Protein AF-A0A5C7MN95-F1 (afdb_monomer)

Secondary structure (DSSP, 8-state):
-------------TTS--SS----TTSPP--B--B---EEE-TTSSSEEE-GGGSSSSBPPBSSTTS--B-TT--S--HHHHHHHHHHHHTSPPPBHHHHHHHHHHHSPPP-

Foldseek 3Di:
DDDDDPPPPQPQQPVNDGSDPDLDLVDPQDKDWAFDFDWDQDPVNDDIDTDCQLAVQAATATPDPPLFIDRVSGNNPPVVVSVVVRVVVSPDGHDRNVVVVVVVVVRDDPDD

Mean predicted aligned error: 9.9 Å

Solvent-accessible surface area (backbone atoms only — not comparable to full-atom values): 7176 Å² total; per-residue (Å²): 138,84,83,79,79,77,79,75,79,60,69,71,46,78,78,77,46,67,68,54,93,68,88,49,60,86,52,84,84,49,72,48,73,51,70,48,76,49,69,35,70,35,97,85,68,80,49,80,38,79,29,63,87,34,66,72,76,54,58,35,52,49,59,40,101,73,61,48,55,47,48,90,84,42,69,54,84,49,63,73,59,54,47,54,49,49,56,56,55,47,72,51,82,53,55,26,48,69,54,46,51,48,54,52,58,70,50,46,77,80,87,128

pLDDT: mean 79.97, std 19.19, range [34.56, 98.38]

Sequence (112 aa):
MTTTEHQHTGNERRDGQAPRYSYLPEAPHYIETSVQVYLRLSDEGTHWIVDGASVDGYALDCGRSDDRATNEECACERDEECKALLEAANELRLPTAEELAHLILDALPPAS

Radius of gyration: 18.94 Å; Cα contacts (8 Å, |Δi|>4): 121; chains: 1; bounding box: 58×39×44 Å

Structure (mmCIF, N/CA/C/O backbone):
data_AF-A0A5C7MN95-F1
#
_entry.id   AF-A0A5C7MN95-F1
#
loop_
_atom_site.group_PDB
_atom_site.id
_atom_site.type_symbol
_atom_site.label_atom_id
_atom_site.label_alt_id
_atom_site.label_comp_id
_atom_site.label_asym_id
_atom_site.label_entity_id
_atom_site.label_seq_id
_atom_site.pdbx_PDB_ins_code
_atom_site.Cartn_x
_atom_site.Cartn_y
_atom_site.Cartn_z
_atom_site.occupancy
_atom_site.B_iso_or_equiv
_atom_site.auth_seq_id
_atom_site.auth_comp_id
_atom_site.auth_asym_id
_atom_site.auth_atom_id
_atom_site.pdbx_PDB_model_num
ATOM 1 N N . MET A 1 1 ? 43.682 -25.473 6.947 1.00 35.62 1 MET A N 1
ATOM 2 C CA . MET A 1 1 ? 42.762 -24.376 7.302 1.00 35.62 1 MET A CA 1
ATOM 3 C C . MET A 1 1 ? 41.540 -24.559 6.431 1.00 35.62 1 MET A C 1
ATOM 5 O O . MET A 1 1 ? 41.654 -24.406 5.225 1.00 35.62 1 MET A O 1
ATOM 9 N N . THR A 1 2 ? 40.447 -25.037 7.014 1.00 34.56 2 THR A N 1
ATOM 10 C CA . THR A 1 2 ? 39.225 -25.402 6.291 1.00 34.56 2 THR A CA 1
ATOM 11 C C . THR A 1 2 ? 38.195 -24.335 6.624 1.00 34.56 2 THR A C 1
ATOM 13 O O . THR A 1 2 ? 37.750 -24.260 7.766 1.00 34.56 2 THR A O 1
ATOM 16 N N . THR A 1 3 ? 37.884 -23.460 5.673 1.00 35.31 3 THR A N 1
ATOM 17 C CA . THR A 1 3 ? 36.813 -22.478 5.844 1.00 35.31 3 THR A CA 1
ATOM 18 C C . THR A 1 3 ? 35.518 -23.155 5.429 1.00 35.31 3 THR A C 1
ATOM 20 O O . THR A 1 3 ? 35.297 -23.418 4.252 1.00 35.31 3 THR A O 1
ATOM 23 N N . THR A 1 4 ? 34.701 -23.508 6.416 1.00 37.97 4 THR A N 1
ATOM 24 C CA . THR A 1 4 ? 33.332 -23.976 6.209 1.00 37.97 4 THR A CA 1
ATOM 25 C C . THR A 1 4 ? 32.510 -22.814 5.664 1.00 37.97 4 THR A C 1
ATOM 27 O O . THR A 1 4 ? 32.197 -21.879 6.402 1.00 37.97 4 THR A O 1
ATOM 30 N N . GLU A 1 5 ? 32.155 -22.867 4.383 1.00 37.06 5 GLU A N 1
ATOM 31 C CA . GLU A 1 5 ? 31.111 -22.014 3.824 1.00 37.06 5 GLU A CA 1
ATOM 32 C C . GLU A 1 5 ? 29.797 -22.345 4.540 1.00 37.06 5 GLU A C 1
ATOM 34 O O . GLU A 1 5 ? 29.288 -23.464 4.477 1.00 37.06 5 GLU A O 1
ATOM 39 N N . HIS A 1 6 ? 29.270 -21.380 5.294 1.00 36.28 6 HIS A N 1
ATOM 40 C CA . HIS A 1 6 ? 27.907 -21.456 5.796 1.00 36.28 6 HIS A CA 1
ATOM 41 C C . HIS A 1 6 ? 26.969 -21.337 4.597 1.00 36.28 6 HIS A C 1
ATOM 43 O O . HIS A 1 6 ? 26.743 -20.241 4.085 1.00 36.28 6 HIS A O 1
ATOM 49 N N . GLN A 1 7 ? 26.419 -22.471 4.160 1.00 39.16 7 GLN A N 1
ATOM 50 C CA . GLN A 1 7 ? 25.219 -22.499 3.336 1.00 39.16 7 GLN A CA 1
ATOM 51 C C . GLN A 1 7 ? 24.121 -21.752 4.093 1.00 39.16 7 GLN A C 1
ATOM 53 O O . GLN A 1 7 ? 23.551 -22.245 5.065 1.00 39.16 7 GLN A O 1
ATOM 58 N N . HIS A 1 8 ? 23.872 -20.519 3.665 1.00 42.03 8 HIS A N 1
ATOM 59 C CA . HIS A 1 8 ? 22.710 -19.759 4.075 1.00 42.03 8 HIS A CA 1
ATOM 60 C C . HIS A 1 8 ? 21.507 -20.474 3.459 1.00 42.03 8 HIS A C 1
ATOM 62 O O . HIS A 1 8 ? 21.247 -20.341 2.265 1.00 42.03 8 HIS A O 1
ATOM 68 N N . THR A 1 9 ? 20.824 -21.300 4.249 1.00 4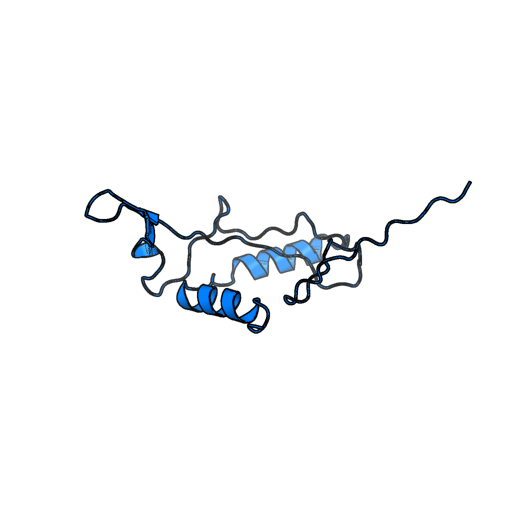5.66 9 THR A N 1
ATOM 69 C CA . THR A 1 9 ? 19.525 -21.869 3.892 1.00 45.66 9 THR A CA 1
ATOM 70 C C . THR A 1 9 ? 18.530 -20.717 3.846 1.00 45.66 9 THR A C 1
ATOM 72 O O . THR A 1 9 ? 17.874 -20.382 4.830 1.00 45.66 9 THR A O 1
ATOM 75 N N . GLY A 1 10 ? 18.513 -20.025 2.707 1.00 49.34 10 GLY A N 1
ATOM 76 C CA . GLY A 1 10 ? 17.572 -18.958 2.433 1.00 49.34 10 GLY A CA 1
ATOM 77 C C . GLY A 1 10 ? 16.166 -19.522 2.561 1.00 49.34 10 GLY A C 1
ATOM 78 O O . GLY A 1 10 ? 15.823 -20.493 1.895 1.00 49.34 10 GLY A O 1
ATOM 79 N N . ASN A 1 11 ? 15.385 -18.945 3.465 1.00 49.97 11 ASN A N 1
ATOM 80 C CA . ASN A 1 11 ? 13.964 -19.218 3.573 1.00 49.97 11 ASN A CA 1
ATOM 81 C C . ASN A 1 11 ? 13.313 -18.734 2.267 1.00 49.97 11 ASN A C 1
ATOM 83 O O . ASN A 1 11 ? 13.082 -17.536 2.114 1.00 49.97 11 ASN A O 1
ATOM 87 N N . GLU A 1 12 ? 13.149 -19.628 1.289 1.00 53.38 12 GLU A N 1
ATOM 88 C CA . GLU A 1 12 ? 12.526 -19.319 0.001 1.00 53.38 12 GLU A CA 1
ATOM 89 C C . GLU A 1 12 ? 11.110 -18.801 0.258 1.00 53.38 12 GLU A C 1
ATOM 91 O O . GLU A 1 12 ? 10.231 -19.532 0.723 1.00 53.38 12 GLU A O 1
ATOM 96 N N . ARG A 1 13 ? 10.890 -17.514 -0.013 1.00 53.41 13 ARG A N 1
ATOM 97 C CA . ARG A 1 13 ? 9.549 -16.943 -0.002 1.00 53.41 13 ARG A CA 1
ATOM 98 C C . ARG A 1 13 ? 8.803 -17.471 -1.233 1.00 53.41 13 ARG A C 1
ATOM 100 O O . ARG A 1 13 ? 9.357 -17.544 -2.326 1.00 53.41 13 ARG A O 1
ATOM 107 N N . ARG A 1 14 ? 7.546 -17.894 -1.053 1.00 56.41 14 ARG A N 1
ATOM 108 C CA . ARG A 1 14 ? 6.702 -18.454 -2.131 1.00 56.41 14 ARG A CA 1
ATOM 109 C C . ARG A 1 14 ? 6.035 -17.401 -3.011 1.00 56.41 14 ARG A C 1
ATOM 111 O O . ARG A 1 14 ? 5.446 -17.764 -4.022 1.00 56.41 14 ARG A O 1
ATOM 118 N N . ASP A 1 15 ? 6.192 -16.123 -2.679 1.00 57.25 15 ASP A N 1
ATOM 119 C CA . ASP A 1 15 ? 5.841 -14.994 -3.550 1.00 57.25 15 ASP A CA 1
ATOM 120 C C . ASP A 1 15 ? 6.722 -14.921 -4.820 1.00 57.25 15 ASP A C 1
ATOM 122 O O . ASP A 1 15 ? 6.599 -13.992 -5.613 1.00 57.25 15 ASP A O 1
ATOM 126 N N . GLY A 1 16 ? 7.599 -15.910 -5.035 1.00 49.44 16 GLY A N 1
ATOM 127 C CA . GLY A 1 16 ? 8.479 -16.004 -6.195 1.00 49.44 16 GLY A CA 1
ATOM 128 C C . GLY A 1 16 ? 9.727 -15.135 -6.072 1.00 49.44 16 GLY A C 1
ATOM 129 O O . GLY A 1 16 ? 10.498 -15.062 -7.027 1.00 49.44 16 GLY A O 1
ATOM 130 N N . GLN A 1 17 ? 9.949 -14.492 -4.921 1.00 53.53 17 GLN A N 1
ATOM 131 C CA . GLN A 1 17 ? 11.089 -13.611 -4.707 1.00 53.53 17 GLN A CA 1
ATOM 132 C C . GLN A 1 17 ? 12.185 -14.320 -3.908 1.00 53.53 17 GLN A C 1
ATOM 134 O O . GLN A 1 17 ? 11.958 -14.924 -2.856 1.00 53.53 17 GLN A O 1
ATOM 139 N N . ALA A 1 18 ? 13.409 -14.259 -4.434 1.00 50.28 18 ALA A N 1
ATOM 140 C CA . ALA A 1 18 ? 14.574 -14.855 -3.802 1.00 50.28 18 ALA A CA 1
ATOM 141 C C . ALA A 1 18 ? 14.787 -14.289 -2.377 1.00 50.28 18 ALA A C 1
ATOM 143 O O . ALA A 1 18 ? 14.544 -13.106 -2.139 1.00 50.28 18 ALA A O 1
ATOM 144 N N . PRO A 1 19 ? 15.311 -15.091 -1.425 1.00 45.75 19 PRO A N 1
ATOM 145 C CA . PRO A 1 19 ? 15.535 -14.691 -0.026 1.00 45.75 19 PRO A CA 1
ATOM 146 C C . PRO A 1 19 ? 16.503 -13.505 0.155 1.00 45.75 19 PRO A C 1
ATOM 148 O O . PRO A 1 19 ? 16.664 -13.004 1.268 1.00 45.75 19 PRO A O 1
ATOM 151 N N . ARG A 1 20 ? 17.159 -13.072 -0.928 1.00 49.16 20 ARG A N 1
ATOM 152 C CA . ARG A 1 20 ? 17.894 -11.813 -1.086 1.00 49.16 20 AR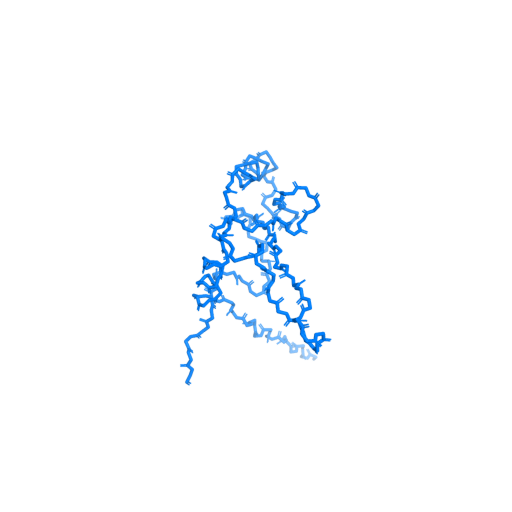G A CA 1
ATOM 153 C C . ARG A 1 20 ? 17.744 -11.350 -2.535 1.00 49.16 20 ARG A C 1
ATOM 155 O O . ARG A 1 20 ? 17.747 -12.208 -3.422 1.00 49.16 20 ARG A O 1
ATOM 162 N N . TYR A 1 21 ? 17.698 -10.032 -2.761 1.00 53.53 21 TYR A N 1
ATOM 163 C CA . TYR A 1 21 ? 17.808 -9.425 -4.092 1.00 53.53 21 TYR A CA 1
ATOM 164 C C . TYR A 1 21 ? 19.083 -9.948 -4.750 1.00 53.53 21 TYR A C 1
ATOM 166 O O . TYR A 1 21 ? 20.201 -9.565 -4.402 1.00 53.53 21 TYR A O 1
ATOM 174 N N . SER A 1 22 ? 18.932 -10.938 -5.619 1.00 50.56 22 SER A N 1
ATOM 175 C CA . SER A 1 22 ? 20.048 -11.460 -6.386 1.00 50.56 22 SER A CA 1
ATOM 176 C C . SER A 1 22 ? 20.202 -10.506 -7.557 1.00 50.56 22 SER A C 1
ATOM 178 O O . SER A 1 22 ? 19.243 -10.259 -8.281 1.00 50.56 22 SER A O 1
ATOM 180 N N . TYR A 1 23 ? 21.392 -9.919 -7.690 1.00 51.59 23 TYR A N 1
ATOM 181 C CA . TYR A 1 23 ? 21.770 -9.075 -8.819 1.00 51.59 23 TYR A CA 1
ATOM 182 C C . TYR A 1 23 ? 21.695 -9.930 -10.094 1.00 51.59 23 TYR A C 1
ATOM 184 O O . TYR A 1 23 ? 22.648 -10.608 -10.474 1.00 51.59 23 TYR A O 1
ATOM 192 N N . LEU A 1 24 ? 20.506 -9.988 -10.688 1.00 64.19 24 LEU A N 1
ATOM 193 C CA . LEU A 1 24 ? 20.198 -10.695 -11.921 1.00 64.19 24 LEU A CA 1
ATOM 194 C C . LEU A 1 24 ? 19.679 -9.639 -12.898 1.00 64.19 24 LEU A C 1
ATOM 196 O O . LEU A 1 24 ? 18.479 -9.383 -12.924 1.00 64.19 24 LEU A O 1
ATOM 200 N N . PRO A 1 25 ? 20.556 -9.002 -13.692 1.00 61.41 25 PRO A N 1
ATOM 201 C CA . PRO A 1 25 ? 20.156 -7.948 -14.631 1.00 61.41 25 PRO A CA 1
ATOM 202 C C . PRO A 1 25 ? 19.171 -8.427 -15.718 1.00 61.41 25 PRO A C 1
ATOM 204 O O . PRO A 1 25 ? 18.547 -7.613 -16.391 1.00 61.41 25 PRO A O 1
ATOM 207 N N . GLU A 1 26 ? 19.007 -9.744 -15.865 1.00 67.88 26 GLU A N 1
ATOM 208 C CA . GLU A 1 26 ? 18.051 -10.408 -16.764 1.00 67.88 26 GLU A CA 1
ATOM 209 C C . GLU A 1 26 ? 16.658 -10.628 -16.121 1.00 67.88 26 GLU A C 1
ATOM 211 O O . GLU A 1 26 ? 15.729 -11.070 -16.797 1.00 67.88 26 GLU A O 1
ATOM 216 N N . ALA A 1 27 ? 16.491 -10.373 -14.816 1.00 69.81 27 ALA A N 1
ATOM 217 C CA . ALA A 1 27 ? 15.217 -10.543 -14.114 1.00 69.81 27 ALA A CA 1
ATOM 218 C C . ALA A 1 27 ? 14.228 -9.392 -14.416 1.00 69.81 27 ALA A C 1
ATOM 220 O O . ALA A 1 27 ? 14.652 -8.307 -14.823 1.00 69.81 27 ALA A O 1
ATOM 221 N N . PRO A 1 28 ? 12.907 -9.593 -14.209 1.00 76.62 28 PRO A N 1
ATOM 222 C CA . PRO A 1 28 ? 11.927 -8.509 -14.284 1.00 76.62 28 PRO A CA 1
ATOM 223 C C . PRO A 1 28 ? 12.307 -7.324 -13.384 1.00 76.62 28 PRO A C 1
ATOM 225 O O . PRO A 1 28 ? 12.884 -7.514 -12.313 1.00 76.62 28 PRO A O 1
ATOM 228 N N . HIS A 1 29 ? 11.964 -6.107 -13.814 1.00 86.12 29 HIS A N 1
ATOM 229 C CA . HIS A 1 29 ? 12.248 -4.882 -13.060 1.00 86.12 29 HIS A CA 1
ATOM 230 C C . HIS A 1 29 ? 11.645 -4.926 -11.657 1.00 86.12 29 HIS A C 1
ATOM 232 O O . HIS A 1 29 ? 10.517 -5.383 -11.466 1.00 86.12 29 HIS A O 1
ATOM 238 N N . TYR A 1 30 ? 12.399 -4.419 -10.683 1.00 86.50 30 TYR A N 1
ATOM 239 C CA . TYR A 1 30 ? 11.974 -4.378 -9.290 1.00 86.50 30 TYR A CA 1
ATOM 240 C C . TYR A 1 30 ? 11.217 -3.079 -9.023 1.00 86.50 30 TYR A C 1
ATOM 242 O O . TYR A 1 30 ? 11.823 -2.009 -9.021 1.00 86.50 30 TYR A O 1
ATOM 250 N N . ILE A 1 31 ? 9.905 -3.185 -8.809 1.00 88.19 31 ILE A N 1
ATOM 251 C CA . ILE A 1 31 ? 9.026 -2.078 -8.428 1.00 88.19 31 ILE A CA 1
ATOM 252 C C . ILE A 1 31 ? 8.271 -2.492 -7.165 1.00 88.19 31 ILE A C 1
ATOM 254 O O . ILE A 1 31 ? 7.632 -3.544 -7.147 1.00 88.19 31 ILE A O 1
ATOM 258 N N . GLU A 1 32 ? 8.310 -1.665 -6.126 1.00 88.19 32 GLU A N 1
ATOM 259 C CA . GLU A 1 32 ? 7.598 -1.918 -4.873 1.00 88.19 32 GLU A CA 1
ATOM 260 C C . GLU A 1 32 ? 6.747 -0.721 -4.442 1.00 88.19 32 GLU A C 1
ATOM 262 O O . GLU A 1 32 ? 7.086 0.436 -4.683 1.00 88.19 32 GLU A O 1
ATOM 267 N N . THR A 1 33 ? 5.649 -1.001 -3.748 1.00 90.44 33 THR A N 1
ATOM 268 C CA . THR A 1 33 ? 4.844 -0.001 -3.044 1.00 90.44 33 THR A CA 1
ATOM 269 C C . THR A 1 33 ? 4.439 -0.546 -1.678 1.00 90.44 33 THR A C 1
ATOM 271 O O . THR A 1 33 ? 4.456 -1.759 -1.455 1.00 90.44 33 THR A O 1
ATOM 274 N N . SER A 1 34 ? 4.087 0.340 -0.754 1.00 89.88 34 SER A N 1
ATOM 275 C CA . SER A 1 34 ? 3.479 -0.029 0.523 1.00 89.88 34 SER A CA 1
ATOM 276 C C . SER A 1 34 ? 2.061 0.518 0.580 1.00 89.88 34 SER A C 1
ATOM 278 O O . SER A 1 34 ? 1.772 1.566 0.014 1.00 89.88 34 SER A O 1
ATOM 280 N N . VAL A 1 35 ? 1.173 -0.184 1.276 1.00 92.19 35 VAL A N 1
ATOM 281 C CA . VAL A 1 35 ? -0.197 0.272 1.549 1.00 92.19 35 VAL A CA 1
ATOM 282 C C . VAL A 1 35 ? -0.375 0.500 3.045 1.00 92.19 35 VAL A C 1
ATOM 284 O O . VAL A 1 35 ? 0.256 -0.186 3.856 1.00 92.19 35 VAL A O 1
ATOM 287 N N . GLN A 1 36 ? -1.215 1.462 3.420 1.00 92.00 36 GLN A N 1
ATOM 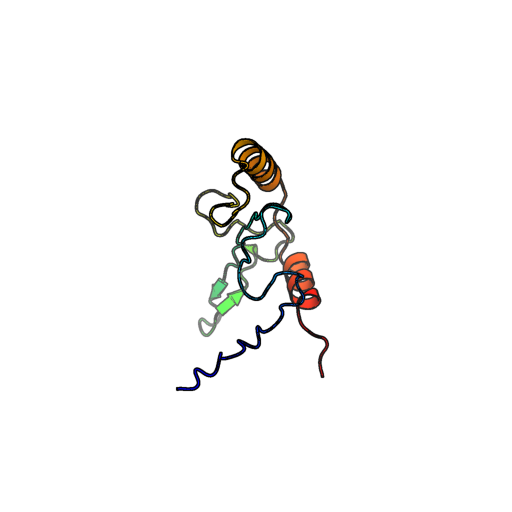288 C CA . GLN A 1 36 ? -1.538 1.759 4.814 1.00 92.00 36 GLN A CA 1
ATOM 289 C C . GLN A 1 36 ? -2.789 1.004 5.255 1.00 92.00 36 GLN A C 1
ATOM 291 O O . GLN A 1 36 ? -3.782 0.938 4.538 1.00 92.00 36 GLN A O 1
ATOM 296 N N . VAL A 1 37 ? -2.754 0.482 6.481 1.00 92.62 37 VAL A N 1
ATOM 297 C CA . VAL A 1 37 ? -3.951 0.043 7.203 1.00 92.62 37 VAL A CA 1
ATOM 298 C C . VAL A 1 37 ? -4.109 0.963 8.402 1.00 92.62 37 VAL A C 1
ATOM 300 O O . VAL A 1 37 ? -3.271 0.978 9.306 1.00 92.62 37 VAL A O 1
ATOM 303 N N . TYR A 1 38 ? -5.176 1.748 8.393 1.00 93.75 38 TYR A N 1
ATOM 304 C CA . TYR A 1 38 ? -5.523 2.662 9.461 1.00 93.75 38 TYR A CA 1
ATOM 305 C C . TYR A 1 38 ? -6.103 1.887 10.633 1.00 93.75 38 TYR A C 1
ATOM 307 O O . TYR A 1 38 ? -6.927 0.982 10.487 1.00 93.75 38 TYR A O 1
ATOM 315 N N . LEU A 1 39 ? -5.660 2.267 11.824 1.00 96.75 39 LEU A N 1
ATOM 316 C CA . LEU A 1 39 ? -6.172 1.747 13.077 1.00 96.75 39 LEU A CA 1
ATOM 317 C C . LEU A 1 39 ? -6.855 2.879 13.832 1.00 96.75 39 LEU A C 1
ATOM 319 O O . LEU A 1 39 ? -6.340 3.996 13.895 1.00 96.75 39 LEU A O 1
ATOM 323 N N . ARG A 1 40 ? -7.970 2.557 14.481 1.00 97.94 40 ARG A N 1
ATOM 324 C CA . ARG A 1 40 ? -8.605 3.420 15.476 1.00 97.94 40 ARG A CA 1
ATOM 325 C C . ARG A 1 40 ? -8.710 2.698 16.803 1.00 97.94 40 ARG A C 1
ATOM 327 O O . ARG A 1 40 ? -8.720 1.469 16.867 1.00 97.94 40 ARG A O 1
ATOM 334 N N . LEU A 1 41 ? -8.781 3.466 17.880 1.00 98.38 41 LEU A N 1
ATOM 335 C CA . LEU A 1 41 ? -9.039 2.895 19.192 1.00 98.38 41 LEU A CA 1
ATOM 336 C C . LEU A 1 41 ? -10.479 2.352 19.218 1.00 98.38 41 LEU A C 1
ATOM 338 O O . LEU A 1 41 ? -11.393 2.987 18.686 1.00 98.38 41 LEU A O 1
ATOM 342 N N . SER A 1 42 ? -10.673 1.174 19.814 1.00 97.94 42 SER A N 1
ATOM 343 C CA . SER A 1 42 ? -11.993 0.591 20.079 1.00 97.94 42 SER A CA 1
ATOM 344 C C . SER A 1 42 ? -12.873 1.582 20.840 1.00 97.94 42 SER A C 1
ATOM 346 O O . SER A 1 42 ? -12.344 2.394 21.601 1.00 97.94 42 SER A O 1
ATOM 348 N N . ASP A 1 43 ? -14.194 1.462 20.733 1.00 97.00 43 ASP A N 1
ATOM 349 C CA . ASP A 1 43 ? -15.128 2.399 21.376 1.00 97.00 43 ASP A CA 1
ATOM 350 C C . ASP A 1 43 ? -15.003 2.411 22.914 1.00 97.00 43 ASP A C 1
ATOM 352 O O . ASP A 1 43 ? -15.254 3.425 23.560 1.00 97.00 43 ASP A O 1
ATOM 356 N N . GLU A 1 44 ? -14.542 1.305 23.506 1.00 97.50 44 GLU A N 1
ATOM 357 C CA . GLU A 1 44 ? -14.249 1.185 24.942 1.00 97.50 44 GLU A CA 1
ATOM 358 C C . GLU A 1 44 ? -12.884 1.771 25.348 1.00 97.50 44 GLU A C 1
ATOM 360 O O . GLU A 1 44 ? -12.565 1.860 26.532 1.00 97.50 44 GLU A O 1
ATOM 365 N N . GLY A 1 45 ? -12.048 2.151 24.381 1.00 97.44 45 GLY A N 1
ATOM 366 C CA . GLY A 1 45 ? -10.723 2.712 24.628 1.00 97.44 45 GLY A CA 1
ATOM 367 C C . GLY A 1 45 ? -9.632 1.698 25.001 1.00 97.44 45 GLY A C 1
ATOM 368 O O . GLY A 1 45 ? -8.582 2.106 25.491 1.00 97.44 45 GLY A O 1
ATOM 369 N N . THR A 1 46 ? -9.858 0.392 24.819 1.00 98.19 46 THR A N 1
ATOM 370 C CA . THR A 1 46 ? -9.009 -0.663 25.408 1.00 98.19 46 THR A CA 1
ATOM 371 C C . THR A 1 46 ? -8.045 -1.339 24.432 1.00 98.19 46 THR A C 1
ATOM 373 O O . THR A 1 46 ? -7.035 -1.888 24.871 1.00 98.19 46 THR A O 1
ATOM 376 N N . HIS A 1 47 ? -8.321 -1.317 23.127 1.00 97.94 47 HIS A N 1
ATOM 377 C CA . HIS A 1 47 ? -7.488 -1.960 22.105 1.00 97.94 47 HIS A CA 1
ATOM 378 C C . HIS A 1 47 ? -7.632 -1.283 20.734 1.00 97.94 47 HIS A C 1
ATOM 380 O O . HIS A 1 47 ? -8.545 -0.489 20.518 1.00 97.94 47 HIS A O 1
ATOM 386 N N . TRP A 1 48 ? -6.723 -1.584 19.804 1.00 98.12 48 TRP A N 1
ATOM 387 C CA . TRP A 1 48 ? -6.793 -1.109 18.420 1.00 98.12 48 TRP A CA 1
ATOM 388 C C . TRP A 1 48 ? -7.696 -2.006 17.575 1.00 98.12 48 TRP A C 1
ATOM 390 O O . TRP A 1 48 ? -7.646 -3.229 17.692 1.00 98.12 48 TRP A O 1
ATOM 400 N N . ILE A 1 49 ? -8.476 -1.389 16.696 1.00 96.94 49 ILE A N 1
ATOM 401 C CA . ILE A 1 49 ? -9.267 -2.050 15.658 1.00 96.94 49 ILE A CA 1
ATOM 402 C C . ILE A 1 49 ? -8.962 -1.403 14.307 1.00 96.94 49 ILE A C 1
ATOM 404 O O . ILE A 1 49 ? -8.507 -0.259 14.257 1.00 96.94 49 ILE A O 1
ATOM 408 N N . VAL A 1 50 ? -9.205 -2.128 13.214 1.00 95.12 50 VAL A N 1
ATOM 409 C CA . VAL A 1 50 ? -9.091 -1.566 11.861 1.00 95.12 50 VAL A CA 1
ATOM 410 C C . VAL A 1 50 ? -10.117 -0.443 11.711 1.00 95.12 50 VAL A C 1
ATOM 412 O O . VAL A 1 50 ? -11.291 -0.614 12.050 1.00 95.12 50 VAL A O 1
ATOM 415 N N . ASP A 1 51 ? -9.655 0.724 11.271 1.00 96.94 51 ASP A N 1
ATOM 416 C CA . ASP A 1 51 ? -10.528 1.853 10.977 1.00 96.94 51 ASP A CA 1
ATOM 417 C C . ASP A 1 51 ? -11.396 1.543 9.749 1.00 96.94 51 ASP A C 1
ATOM 419 O O . ASP A 1 51 ? -10.965 0.850 8.825 1.00 96.94 51 ASP A O 1
ATOM 423 N N . GLY A 1 52 ? -12.625 2.065 9.735 1.00 95.12 52 GLY A N 1
ATOM 424 C CA . GLY A 1 52 ? -13.556 1.870 8.626 1.00 95.12 52 GLY A CA 1
ATOM 425 C C . GLY A 1 52 ? -12.989 2.338 7.286 1.00 95.12 52 GLY A C 1
ATOM 426 O O . GLY A 1 52 ? -13.262 1.693 6.281 1.00 95.12 52 GLY A O 1
ATOM 427 N N . ALA A 1 53 ? -12.143 3.374 7.281 1.00 94.38 53 ALA A N 1
ATOM 428 C CA . ALA A 1 53 ? -11.472 3.875 6.081 1.00 94.38 53 ALA A CA 1
ATOM 429 C C . ALA A 1 53 ? -10.583 2.824 5.395 1.00 94.38 53 ALA A C 1
ATOM 431 O O . ALA A 1 53 ? -10.352 2.902 4.198 1.00 94.38 53 ALA A O 1
ATOM 432 N N . SER A 1 54 ? -10.094 1.814 6.122 1.00 95.12 54 SER A N 1
ATOM 433 C CA . SER A 1 54 ? -9.324 0.729 5.511 1.00 95.12 54 SER A CA 1
ATOM 434 C C . SER A 1 54 ? -10.184 -0.397 4.955 1.00 95.12 54 SER A C 1
ATOM 436 O O . SER A 1 54 ? -9.647 -1.255 4.276 1.00 95.12 54 SER A O 1
ATOM 438 N N . VAL A 1 55 ? -11.487 -0.448 5.235 1.00 95.12 55 VAL A N 1
ATOM 439 C CA . VAL A 1 55 ? -12.370 -1.569 4.849 1.00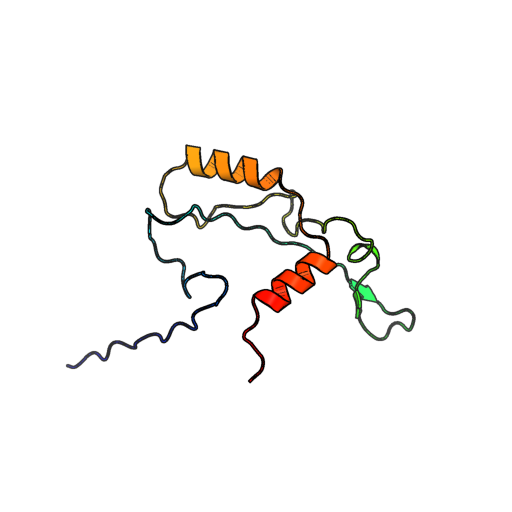 95.12 55 VAL A CA 1
ATOM 440 C C . VAL A 1 55 ? -13.681 -1.101 4.211 1.00 95.12 55 VAL A C 1
ATOM 442 O O . VAL A 1 55 ? -14.658 -1.844 4.168 1.00 95.12 55 VAL A O 1
ATOM 445 N N . ASP A 1 56 ? -13.719 0.127 3.704 1.00 94.94 56 ASP A N 1
ATOM 446 C CA . ASP A 1 56 ? -14.903 0.750 3.100 1.00 94.94 56 ASP A CA 1
ATOM 447 C C . ASP A 1 56 ? -15.172 0.310 1.646 1.00 94.94 56 ASP A C 1
ATOM 449 O O . ASP A 1 56 ? -16.162 0.725 1.038 1.00 94.94 56 ASP A O 1
ATOM 453 N N . GLY A 1 57 ? -14.318 -0.563 1.105 1.00 93.94 57 GLY A N 1
ATOM 454 C CA . GLY A 1 57 ? -14.408 -1.100 -0.252 1.00 93.94 57 GLY A CA 1
ATOM 455 C C . GLY A 1 57 ? -13.633 -0.301 -1.302 1.00 93.94 57 GLY A C 1
ATOM 456 O O . GLY A 1 57 ? -13.638 -0.699 -2.467 1.00 93.94 57 GLY A O 1
ATOM 457 N N . TYR A 1 58 ? -12.953 0.783 -0.920 1.00 94.69 58 TYR A N 1
ATOM 458 C CA . TYR A 1 58 ? -12.058 1.526 -1.806 1.00 94.69 58 TYR A CA 1
ATOM 459 C C . TYR A 1 58 ? -10.612 1.008 -1.718 1.00 94.69 58 TYR A C 1
ATOM 461 O O . TYR A 1 58 ? -10.275 0.150 -0.897 1.00 94.69 58 TYR A O 1
ATOM 469 N N . ALA A 1 59 ? -9.769 1.468 -2.648 1.00 93.62 59 ALA A N 1
ATOM 470 C CA . ALA A 1 59 ? -8.341 1.164 -2.641 1.00 93.62 59 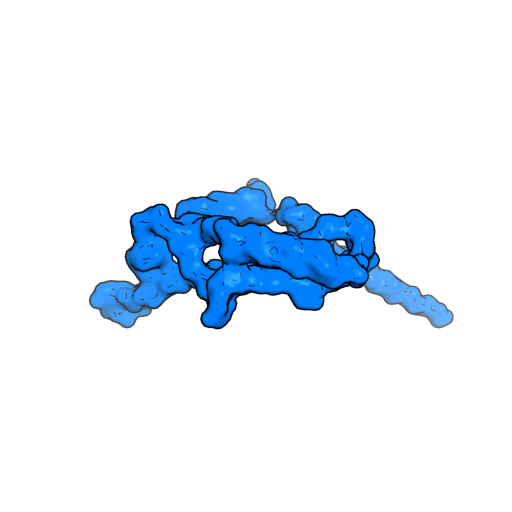ALA A CA 1
ATOM 471 C C . ALA A 1 59 ? -7.685 1.761 -1.391 1.00 93.62 59 ALA A C 1
ATOM 473 O O . ALA A 1 59 ? -8.030 2.869 -0.988 1.00 93.62 59 ALA A O 1
ATOM 474 N N . LEU A 1 60 ? -6.741 1.031 -0.800 1.00 93.44 60 LEU A N 1
ATOM 475 C CA . LEU A 1 60 ? -5.963 1.537 0.325 1.00 93.44 60 LEU A CA 1
ATOM 476 C C . LEU A 1 60 ? -5.046 2.678 -0.114 1.00 93.44 60 LEU A C 1
ATOM 478 O O . LEU A 1 60 ? -4.555 2.688 -1.242 1.00 93.44 60 LEU A O 1
ATOM 482 N N . ASP A 1 61 ? -4.751 3.574 0.821 1.00 90.31 61 ASP A N 1
ATOM 483 C CA . ASP A 1 61 ? -3.779 4.640 0.609 1.00 90.31 61 ASP A CA 1
ATOM 484 C C . ASP A 1 61 ? -2.354 4.083 0.568 1.00 90.31 61 ASP A C 1
ATOM 486 O O . ASP A 1 61 ? -2.010 3.106 1.250 1.00 90.31 61 ASP A O 1
ATOM 490 N N . CYS A 1 62 ? -1.491 4.726 -0.213 1.00 89.25 62 CYS A N 1
ATOM 491 C CA . CYS A 1 62 ? -0.083 4.371 -0.242 1.00 89.25 62 CYS A CA 1
ATOM 492 C C . CYS A 1 62 ? 0.594 4.742 1.082 1.00 89.25 62 CYS A C 1
ATOM 494 O O . CYS A 1 62 ? 0.370 5.805 1.656 1.00 89.25 62 CYS A O 1
ATOM 496 N N . GLY A 1 63 ? 1.485 3.879 1.566 1.00 87.31 63 GLY A N 1
ATOM 497 C CA . GLY A 1 63 ? 2.322 4.122 2.744 1.00 87.31 63 GLY A CA 1
ATOM 498 C C . GLY A 1 63 ? 3.482 5.080 2.509 1.00 87.31 63 GLY A C 1
ATOM 499 O O . GLY A 1 63 ? 4.116 5.518 3.470 1.00 87.31 63 GLY A O 1
ATOM 500 N N . ARG A 1 64 ? 3.785 5.392 1.248 1.00 81.19 64 ARG A N 1
ATOM 501 C CA . ARG A 1 64 ? 4.839 6.335 0.870 1.00 81.19 64 ARG A CA 1
ATOM 502 C C . ARG A 1 64 ? 4.262 7.746 0.786 1.00 81.19 64 ARG A C 1
ATOM 504 O O . ARG A 1 64 ? 3.089 7.924 0.489 1.00 81.19 64 ARG A O 1
ATOM 511 N N . SER A 1 65 ? 5.103 8.748 1.043 1.00 74.25 65 SER A N 1
ATOM 512 C CA . SER A 1 65 ? 4.715 10.160 1.204 1.00 74.25 65 SER A CA 1
ATOM 513 C C . SER A 1 65 ? 3.978 10.790 0.019 1.00 74.25 65 SER A C 1
ATOM 515 O O . SER A 1 65 ? 3.418 11.867 0.185 1.00 74.25 65 SER A O 1
ATOM 517 N N . ASP A 1 66 ? 3.978 10.144 -1.148 1.00 69.06 66 ASP A N 1
ATOM 518 C CA . ASP A 1 66 ? 3.557 10.742 -2.416 1.00 69.06 66 ASP A CA 1
ATOM 519 C C . ASP A 1 66 ? 2.755 9.780 -3.312 1.00 69.06 66 ASP A C 1
ATOM 521 O O . ASP A 1 66 ? 2.821 9.909 -4.531 1.00 69.06 66 ASP A O 1
ATOM 525 N N . ASP A 1 67 ? 2.065 8.782 -2.747 1.00 74.69 67 ASP A N 1
ATOM 526 C CA . ASP A 1 67 ? 1.294 7.773 -3.506 1.00 74.69 67 ASP A CA 1
ATOM 527 C C . ASP A 1 67 ? 2.078 7.031 -4.595 1.00 74.69 67 ASP A C 1
ATOM 529 O O . ASP A 1 67 ? 1.529 6.530 -5.572 1.00 74.69 67 ASP A O 1
ATOM 533 N N . ARG A 1 68 ? 3.398 6.942 -4.419 1.00 85.25 68 ARG A N 1
ATOM 534 C CA . ARG A 1 68 ? 4.312 6.425 -5.434 1.00 85.25 68 ARG A CA 1
ATOM 535 C C . ARG A 1 68 ? 4.956 5.120 -5.016 1.00 85.25 68 ARG A C 1
ATOM 537 O O . ARG A 1 68 ? 5.428 4.979 -3.888 1.00 85.25 68 ARG A O 1
ATOM 544 N N . ALA A 1 69 ? 5.046 4.210 -5.975 1.00 91.50 69 ALA A N 1
ATOM 545 C CA . ALA A 1 69 ? 5.972 3.097 -5.939 1.00 91.50 69 ALA A CA 1
ATOM 546 C C . ALA A 1 69 ? 7.433 3.596 -5.971 1.00 91.50 69 ALA A C 1
ATOM 548 O O . ALA A 1 69 ? 7.714 4.769 -6.233 1.00 91.50 69 ALA A O 1
ATOM 549 N N . THR A 1 70 ? 8.381 2.699 -5.720 1.00 89.62 70 THR A N 1
ATOM 550 C CA . THR A 1 70 ? 9.818 2.937 -5.903 1.00 89.62 70 THR A CA 1
ATOM 551 C C . THR A 1 70 ? 10.4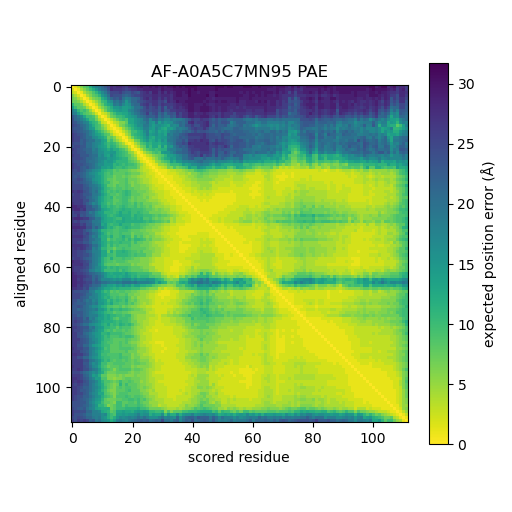67 1.775 -6.646 1.00 89.62 70 THR A C 1
ATOM 553 O O . THR A 1 70 ? 9.952 0.657 -6.657 1.00 89.62 70 THR A O 1
ATOM 556 N N . ASN A 1 71 ? 11.615 2.052 -7.252 1.00 89.62 71 ASN A N 1
ATOM 557 C CA . ASN A 1 71 ? 12.467 1.091 -7.939 1.00 89.62 71 ASN A CA 1
ATOM 558 C C . ASN A 1 71 ? 13.936 1.178 -7.479 1.00 89.62 71 ASN A C 1
ATOM 560 O O . ASN A 1 71 ? 14.825 0.738 -8.203 1.00 89.62 71 ASN A O 1
ATOM 564 N N . GLU A 1 72 ? 14.197 1.762 -6.303 1.00 86.56 72 GLU A N 1
ATOM 565 C CA . GLU A 1 72 ? 15.548 2.034 -5.774 1.00 86.56 72 GLU A CA 1
ATOM 566 C C . GLU A 1 72 ? 16.458 0.796 -5.712 1.00 86.56 72 GLU A C 1
ATOM 568 O O . GLU A 1 72 ? 17.669 0.913 -5.880 1.00 86.56 72 GLU A O 1
ATOM 573 N N . GLU A 1 73 ? 15.878 -0.390 -5.529 1.00 83.25 73 GLU A N 1
ATOM 574 C CA . GLU A 1 73 ? 16.602 -1.666 -5.446 1.00 83.25 73 GLU A CA 1
ATOM 575 C C . GLU A 1 73 ? 16.690 -2.398 -6.804 1.00 83.25 73 GLU A C 1
ATOM 577 O O . GLU A 1 73 ? 17.152 -3.541 -6.884 1.00 83.25 73 GLU A O 1
ATOM 582 N N . CYS A 1 74 ? 16.243 -1.777 -7.904 1.00 85.38 74 CYS A N 1
ATOM 583 C CA . CYS A 1 74 ? 16.339 -2.386 -9.227 1.00 85.38 74 CYS A CA 1
ATOM 584 C C . CYS A 1 74 ? 17.780 -2.349 -9.755 1.00 85.38 74 CYS A C 1
ATOM 586 O O . CYS A 1 74 ? 18.355 -1.295 -10.006 1.00 85.38 74 CYS A O 1
ATOM 588 N N . ALA A 1 75 ? 18.347 -3.532 -9.989 1.00 82.19 75 ALA A N 1
ATOM 589 C CA . ALA A 1 75 ? 19.759 -3.714 -10.320 1.00 82.19 75 ALA A CA 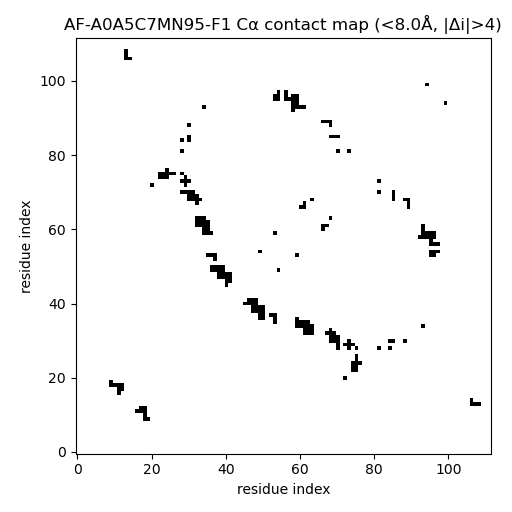1
ATOM 590 C C . ALA A 1 75 ? 20.072 -3.835 -11.827 1.00 82.19 75 ALA A C 1
ATOM 592 O O . ALA A 1 75 ? 21.172 -4.242 -12.192 1.00 82.19 75 ALA A O 1
ATOM 593 N N . CYS A 1 76 ? 19.111 -3.561 -12.716 1.00 84.19 76 CYS A N 1
ATOM 594 C CA . CYS A 1 76 ? 19.244 -3.889 -14.142 1.00 84.19 76 CYS A CA 1
ATOM 595 C C . CYS A 1 76 ? 20.001 -2.843 -14.983 1.00 84.19 76 CYS A C 1
ATOM 597 O O . CYS A 1 76 ? 20.257 -3.104 -16.156 1.00 84.19 76 CYS A O 1
ATOM 599 N N . GLU A 1 77 ? 20.333 -1.675 -14.416 1.00 83.94 77 GLU A N 1
ATOM 600 C CA . GLU A 1 77 ? 21.054 -0.568 -15.082 1.00 83.94 77 GLU A CA 1
ATOM 601 C C . GLU A 1 77 ? 20.355 -0.010 -16.349 1.00 83.94 77 GLU A C 1
ATOM 603 O O . GLU A 1 77 ? 20.977 0.635 -17.193 1.00 83.94 77 GLU A O 1
ATOM 608 N N . ARG A 1 78 ? 19.040 -0.240 -16.498 1.00 89.50 78 ARG A N 1
ATOM 609 C CA . ARG A 1 78 ? 18.209 0.229 -17.629 1.00 89.50 78 ARG A CA 1
ATOM 610 C C . ARG A 1 78 ? 17.328 1.413 -17.218 1.00 89.50 78 ARG A C 1
ATOM 612 O O . ARG A 1 78 ? 16.103 1.309 -17.228 1.00 89.50 78 ARG A O 1
ATOM 619 N N . ASP A 1 79 ? 17.948 2.539 -16.869 1.00 89.81 79 ASP A N 1
ATOM 620 C CA . ASP A 1 79 ? 17.302 3.690 -16.207 1.00 89.81 79 ASP A CA 1
ATOM 621 C C . ASP A 1 79 ? 16.001 4.185 -16.866 1.00 89.81 79 ASP A C 1
ATOM 623 O O . ASP A 1 79 ? 14.989 4.349 -16.185 1.00 89.81 79 ASP A O 1
ATOM 627 N N . GLU A 1 80 ? 15.987 4.394 -18.185 1.00 93.00 80 GLU A N 1
ATOM 628 C CA . GLU A 1 80 ? 14.792 4.896 -18.888 1.00 93.00 80 GLU A CA 1
ATOM 629 C C . GLU A 1 80 ? 13.634 3.890 -18.880 1.00 93.00 80 GLU A C 1
ATOM 631 O O . GLU A 1 80 ? 12.465 4.265 -18.812 1.00 93.00 80 GLU A O 1
ATOM 636 N N . GLU A 1 81 ? 13.944 2.596 -18.913 1.00 93.06 81 GLU A N 1
ATOM 637 C CA . GLU A 1 81 ? 12.927 1.549 -18.868 1.00 93.06 81 GLU A CA 1
ATOM 638 C C . GLU A 1 81 ? 12.391 1.344 -17.454 1.00 93.06 81 GLU A C 1
ATOM 640 O O . GLU A 1 81 ? 11.179 1.249 -17.261 1.00 93.06 81 GLU A O 1
ATOM 645 N N . CYS A 1 82 ? 13.288 1.359 -16.468 1.00 92.25 82 CYS A N 1
ATOM 646 C CA . CYS A 1 82 ? 12.954 1.426 -15.052 1.00 92.25 82 CYS A CA 1
ATOM 647 C C . CYS A 1 82 ? 11.990 2.581 -14.766 1.00 92.25 82 CYS A C 1
ATOM 649 O O . CYS A 1 82 ? 10.960 2.392 -14.121 1.00 92.25 82 CYS A O 1
ATOM 651 N N . LYS A 1 83 ? 12.297 3.773 -15.289 1.00 93.75 83 LYS A N 1
ATOM 652 C CA . LYS A 1 83 ? 11.462 4.962 -15.134 1.00 93.75 83 LYS A CA 1
ATOM 653 C C . LYS A 1 83 ? 10.087 4.785 -15.777 1.00 93.75 83 LYS A C 1
ATOM 655 O O . LYS A 1 83 ? 9.086 5.066 -15.126 1.00 93.75 83 LYS A O 1
ATOM 660 N N . ALA A 1 84 ? 10.023 4.286 -17.012 1.00 94.75 84 ALA A N 1
ATOM 661 C CA . ALA A 1 84 ? 8.753 4.060 -17.702 1.00 94.75 84 ALA A CA 1
ATOM 662 C C . ALA A 1 84 ? 7.855 3.050 -16.963 1.00 94.75 84 ALA A C 1
ATOM 664 O O . ALA A 1 84 ? 6.642 3.238 -16.870 1.00 94.75 84 ALA A O 1
ATOM 665 N N . LEU A 1 85 ? 8.443 1.989 -16.406 1.00 94.75 85 LEU A N 1
ATOM 666 C CA . LEU A 1 85 ? 7.705 1.000 -15.617 1.00 94.75 85 LEU A CA 1
ATOM 667 C C . LEU A 1 85 ? 7.261 1.543 -14.264 1.00 94.75 85 LEU A C 1
ATOM 669 O O . LEU A 1 85 ? 6.144 1.260 -13.841 1.00 94.75 85 LEU A O 1
ATOM 673 N N . LEU A 1 86 ? 8.103 2.339 -13.608 1.00 94.00 86 LEU A N 1
ATOM 674 C CA . LEU A 1 86 ? 7.735 3.016 -12.373 1.00 94.00 86 LEU A CA 1
ATOM 675 C C . LEU A 1 86 ? 6.560 3.979 -12.594 1.00 94.00 86 LEU A C 1
ATOM 677 O O . LEU A 1 86 ? 5.617 3.990 -11.807 1.00 94.00 86 LEU A O 1
ATOM 681 N N . GLU A 1 87 ? 6.590 4.758 -13.677 1.00 94.00 87 GLU A N 1
ATOM 682 C CA . GLU A 1 87 ? 5.482 5.633 -14.072 1.00 94.00 87 GLU A CA 1
ATOM 683 C C . GLU A 1 87 ? 4.202 4.826 -14.312 1.00 94.00 87 GLU A C 1
ATOM 685 O O . GLU A 1 87 ? 3.167 5.158 -13.745 1.00 94.00 87 GLU A O 1
ATOM 690 N N . ALA A 1 88 ? 4.277 3.721 -15.058 1.00 94.12 88 ALA A N 1
ATOM 691 C CA . ALA A 1 88 ? 3.125 2.851 -15.281 1.00 94.12 88 ALA A CA 1
ATOM 692 C C . ALA A 1 88 ? 2.575 2.233 -13.981 1.00 94.12 88 ALA A C 1
ATOM 694 O O . ALA A 1 88 ? 1.361 2.116 -13.826 1.00 94.12 88 ALA A O 1
ATOM 695 N N . ALA A 1 89 ? 3.444 1.851 -13.041 1.00 93.38 89 ALA A N 1
ATOM 696 C CA . ALA A 1 89 ? 3.035 1.290 -11.757 1.00 93.38 89 ALA A CA 1
ATOM 697 C C . ALA A 1 89 ? 2.296 2.308 -10.875 1.00 93.38 89 ALA A C 1
ATOM 699 O O . ALA A 1 89 ? 1.358 1.928 -10.180 1.00 93.38 89 ALA A O 1
ATOM 700 N N . ASN A 1 90 ? 2.670 3.590 -10.936 1.00 92.25 90 ASN A N 1
ATOM 701 C CA . ASN A 1 90 ? 1.998 4.660 -10.188 1.00 92.25 90 ASN A CA 1
ATOM 702 C C . ASN A 1 90 ? 0.562 4.933 -10.668 1.00 92.25 90 ASN A C 1
ATOM 704 O O . ASN A 1 90 ? -0.220 5.524 -9.934 1.00 92.25 90 ASN A O 1
ATOM 708 N N . GLU A 1 91 ? 0.202 4.490 -11.874 1.00 92.00 91 GLU A N 1
ATOM 709 C CA . GLU A 1 91 ? -1.163 4.601 -12.407 1.00 92.00 91 GLU A CA 1
ATOM 710 C C . GLU A 1 91 ? -2.050 3.404 -12.018 1.00 92.00 91 GLU A C 1
ATOM 712 O O . GLU A 1 91 ? -3.256 3.395 -12.283 1.00 92.00 91 GLU A O 1
ATOM 717 N N . LEU A 1 92 ? -1.476 2.358 -11.411 1.00 91.62 92 LEU A N 1
ATOM 718 C CA . LEU A 1 92 ? -2.240 1.198 -10.965 1.00 91.62 92 LEU A CA 1
ATOM 719 C C . LEU A 1 92 ? -3.001 1.525 -9.683 1.00 91.62 92 LEU A C 1
ATOM 721 O O . LEU A 1 92 ? -2.466 2.112 -8.745 1.00 91.62 92 LEU A O 1
ATOM 725 N N . ARG A 1 93 ? -4.250 1.056 -9.604 1.00 91.88 93 ARG A N 1
ATOM 726 C CA . ARG A 1 93 ? -4.990 1.108 -8.342 1.00 91.88 93 ARG A CA 1
ATOM 727 C C . ARG A 1 93 ? -4.291 0.236 -7.300 1.00 91.88 93 ARG A C 1
ATOM 729 O O . ARG A 1 93 ? -3.910 -0.902 -7.586 1.00 91.88 93 ARG A O 1
ATOM 736 N N . LEU A 1 94 ? -4.205 0.746 -6.081 1.00 92.69 94 LEU A N 1
ATOM 737 C CA . LEU A 1 94 ? -3.826 -0.056 -4.928 1.00 92.69 94 LEU A CA 1
ATOM 738 C C . LEU A 1 94 ? -4.941 -1.070 -4.596 1.00 92.69 94 LEU A C 1
ATOM 740 O O . LEU A 1 94 ? -6.100 -0.881 -4.998 1.00 92.69 94 LEU A O 1
ATOM 744 N N . PRO A 1 95 ? -4.608 -2.186 -3.925 1.00 94.19 95 PRO A N 1
ATOM 745 C CA . PRO A 1 95 ? -5.606 -3.169 -3.525 1.00 94.19 95 PRO A CA 1
ATOM 746 C C . PRO A 1 95 ? -6.583 -2.574 -2.507 1.00 94.19 95 PRO A C 1
ATOM 748 O O . PRO A 1 95 ? -6.219 -1.714 -1.701 1.00 94.19 95 PRO A O 1
ATOM 751 N N . THR A 1 96 ? -7.818 -3.068 -2.510 1.00 94.94 96 THR A N 1
ATOM 752 C CA . THR A 1 96 ? -8.725 -2.891 -1.365 1.00 94.94 96 THR A CA 1
ATOM 753 C C . THR A 1 96 ? -8.249 -3.757 -0.190 1.00 94.94 96 THR A C 1
ATOM 755 O O . THR A 1 96 ? -7.419 -4.654 -0.368 1.00 94.94 96 THR A O 1
ATOM 758 N N . ALA A 1 97 ? -8.775 -3.560 1.024 1.00 92.31 97 ALA A N 1
ATOM 759 C CA . ALA A 1 97 ? -8.403 -4.441 2.140 1.00 92.31 97 ALA A CA 1
ATOM 760 C C . ALA A 1 97 ? -8.799 -5.909 1.941 1.00 92.31 97 ALA A C 1
ATOM 762 O O . ALA A 1 97 ? -8.065 -6.790 2.385 1.00 92.31 97 ALA A O 1
ATOM 763 N N . GLU A 1 98 ? -9.927 -6.186 1.282 1.00 93.81 98 GLU A N 1
ATOM 764 C CA . GLU A 1 98 ? -10.335 -7.563 0.975 1.00 93.81 98 GLU A CA 1
ATOM 765 C C . GLU A 1 98 ? -9.320 -8.227 0.037 1.00 93.81 98 GLU A C 1
ATOM 767 O O . GLU A 1 98 ? -8.844 -9.331 0.302 1.00 93.81 98 GLU A O 1
ATOM 772 N N . GLU A 1 99 ? -8.909 -7.520 -1.014 1.00 95.38 99 GLU A N 1
ATOM 773 C CA . GLU A 1 99 ? -7.894 -8.008 -1.946 1.00 95.38 99 GLU A CA 1
ATOM 774 C C . GLU A 1 99 ? -6.536 -8.179 -1.267 1.00 95.38 99 GLU A C 1
ATOM 776 O O . GLU A 1 99 ? -5.876 -9.193 -1.481 1.00 95.38 99 GLU A O 1
ATOM 781 N N . LEU A 1 100 ? -6.131 -7.241 -0.403 1.00 92.94 100 LEU A N 1
ATOM 782 C CA . LEU A 1 100 ? -4.904 -7.372 0.381 1.00 92.94 100 LEU A CA 1
ATOM 783 C C . LEU A 1 100 ? -4.944 -8.615 1.278 1.00 92.94 100 LEU A C 1
ATOM 785 O O . LEU A 1 100 ? -3.950 -9.333 1.366 1.00 92.94 100 LEU A O 1
ATOM 789 N N . ALA A 1 101 ? -6.077 -8.899 1.925 1.00 90.75 101 ALA A N 1
ATOM 790 C CA . ALA A 1 101 ? -6.226 -10.099 2.740 1.00 90.75 101 ALA A CA 1
ATOM 791 C C . ALA A 1 101 ? -6.059 -11.369 1.895 1.00 90.75 101 ALA A C 1
ATOM 793 O O . ALA A 1 101 ? -5.339 -12.277 2.305 1.00 90.75 101 ALA A O 1
ATOM 794 N N . HIS A 1 102 ? -6.651 -11.416 0.700 1.00 92.31 102 HIS A N 1
ATOM 795 C CA . HIS A 1 102 ? -6.448 -12.527 -0.229 1.00 92.31 102 HIS A CA 1
ATOM 796 C C . HIS A 1 102 ? -4.991 -12.658 -0.675 1.00 92.31 102 HIS A C 1
ATOM 798 O O . HIS A 1 102 ? -4.445 -13.752 -0.591 1.00 92.31 102 HIS A O 1
ATOM 804 N N . LEU A 1 103 ? -4.329 -11.556 -1.042 1.00 90.19 103 LEU A N 1
ATOM 805 C CA . LEU A 1 103 ? -2.906 -11.562 -1.398 1.00 90.19 103 LEU A CA 1
ATOM 806 C C . LEU A 1 103 ? -2.030 -12.090 -0.253 1.00 90.19 103 LEU A C 1
ATOM 808 O O . LEU A 1 103 ? -1.097 -12.856 -0.488 1.00 90.19 103 LEU A O 1
ATOM 812 N N . ILE A 1 104 ? -2.340 -11.717 0.994 1.00 87.06 104 ILE A N 1
ATOM 813 C CA . ILE A 1 104 ? -1.659 -12.248 2.180 1.00 87.06 104 ILE A CA 1
ATOM 814 C C . ILE A 1 104 ? -1.907 -13.752 2.302 1.00 87.06 104 ILE A C 1
ATOM 816 O O . ILE A 1 104 ? -0.954 -14.506 2.477 1.00 87.06 104 ILE A O 1
ATOM 820 N N . LEU A 1 105 ? -3.161 -14.198 2.208 1.00 88.06 105 LEU A N 1
ATOM 821 C CA . LEU A 1 105 ? -3.517 -15.614 2.320 1.00 88.06 105 LEU A CA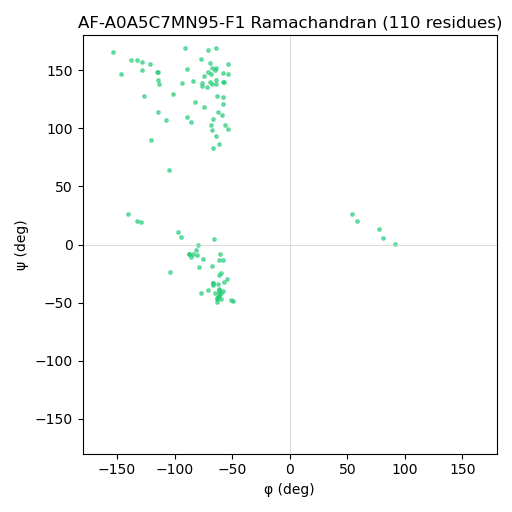 1
ATOM 822 C C . LEU A 1 105 ? -2.858 -16.465 1.227 1.00 88.06 105 LEU A C 1
ATOM 824 O O . LEU A 1 105 ? -2.350 -17.540 1.538 1.00 88.06 105 LEU A O 1
ATOM 828 N N . ASP A 1 106 ? -2.807 -15.971 -0.008 1.00 86.38 106 ASP A N 1
ATOM 829 C CA . ASP A 1 106 ? -2.181 -16.649 -1.147 1.00 86.38 106 ASP A CA 1
ATOM 830 C C . ASP A 1 106 ? -0.657 -16.769 -0.987 1.00 86.38 106 ASP A C 1
ATOM 832 O O . ASP A 1 106 ? -0.054 -17.751 -1.424 1.00 86.38 106 ASP A O 1
ATOM 836 N N . ALA A 1 107 ? -0.022 -15.785 -0.342 1.00 82.62 107 ALA A N 1
ATOM 837 C CA . ALA A 1 107 ? 1.418 -15.784 -0.089 1.00 82.62 107 ALA A CA 1
ATOM 838 C C . ALA A 1 107 ? 1.837 -16.680 1.093 1.00 82.62 107 ALA A C 1
ATOM 840 O O . ALA A 1 107 ? 3.014 -17.044 1.211 1.00 82.62 107 ALA A O 1
ATOM 841 N N . LEU A 1 108 ? 0.908 -17.029 1.989 1.00 81.75 108 LEU A N 1
ATOM 842 C CA . LEU A 1 108 ? 1.188 -17.903 3.126 1.00 81.75 108 LEU A CA 1
ATOM 843 C C . LEU A 1 108 ? 1.340 -19.369 2.674 1.00 81.75 108 LEU A C 1
ATOM 845 O O . LEU A 1 108 ? 0.662 -19.826 1.753 1.00 81.75 108 LEU A O 1
ATOM 849 N N . PRO A 1 109 ? 2.226 -20.158 3.313 1.00 71.31 109 PRO A N 1
ATOM 850 C CA . PRO A 1 109 ? 2.294 -21.588 3.045 1.00 71.31 109 PRO A CA 1
ATOM 851 C C . PRO A 1 109 ? 0.978 -22.274 3.458 1.00 71.31 109 PRO A C 1
ATOM 853 O O . PRO A 1 109 ? 0.321 -21.820 4.399 1.00 71.31 109 PRO A O 1
ATOM 856 N N . PRO A 1 110 ? 0.602 -23.397 2.816 1.00 68.62 110 PRO A N 1
ATOM 857 C CA . PRO A 1 110 ? -0.531 -24.190 3.276 1.00 68.62 110 PRO A CA 1
ATOM 858 C C . PRO A 1 110 ? -0.297 -24.626 4.726 1.00 68.62 110 PRO A C 1
ATOM 860 O O . PRO A 1 110 ? 0.825 -24.979 5.096 1.00 68.62 110 PRO A O 1
ATOM 863 N N . ALA A 1 111 ? -1.352 -24.585 5.541 1.00 70.75 111 ALA A N 1
ATOM 864 C CA . ALA A 1 111 ? -1.283 -25.031 6.925 1.00 70.75 111 ALA A CA 1
ATOM 865 C C . ALA A 1 111 ? -0.833 -26.502 6.983 1.00 70.75 111 ALA A C 1
ATOM 867 O O . ALA 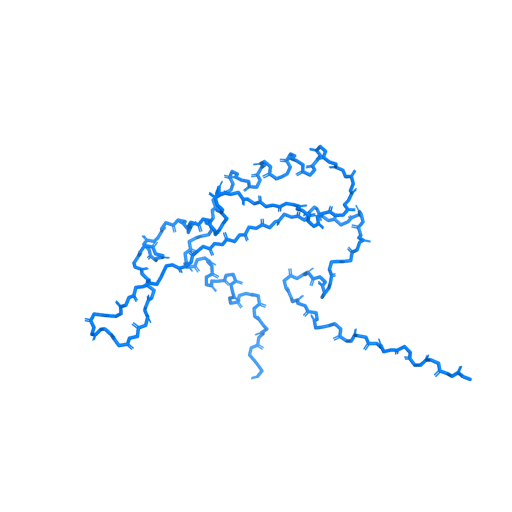A 1 111 ? -1.412 -27.351 6.301 1.00 70.75 111 ALA A O 1
ATOM 868 N N . SER A 1 112 ? 0.219 -26.763 7.765 1.00 55.38 112 SER A N 1
ATOM 869 C CA . SER A 1 112 ? 0.718 -28.109 8.076 1.00 55.38 112 SER A CA 1
ATOM 870 C C . SER A 1 112 ? -0.258 -28.899 8.938 1.00 55.38 112 SER A C 1
ATOM 872 O O . SER A 1 112 ? -0.841 -28.291 9.865 1.00 55.38 112 SER A O 1
#